Protein AF-A0A2N2VKS6-F1 (afdb_monomer)

Nearest PDB structures (foldseek):
  4r4e-assembly1_A  TM=5.803E-01  e=3.412E-01  Bacillus subtilis subsp. subtilis str. 168
  4lhf-assembly1_A  TM=5.247E-01  e=8.163E-01  Peduovirus P2
  4i98-assembly1_C  TM=2.764E-01  e=5.978E-01  Streptococcus pneumoniae P1031
  3w6j-assembly2_E  TM=2.699E-01  e=8.163E-01  Geobacillus stearothermophilus
  8h94-assembly1_C  TM=3.682E-01  e=3.021E+00  Mus musculus

pLDDT: mean 74.79, std 15.02, range [28.12, 87.06]

Structure (mmCIF, N/CA/C/O backbone):
data_AF-A0A2N2VKS6-F1
#
_entry.id   AF-A0A2N2VKS6-F1
#
loop_
_atom_site.group_PDB
_atom_site.id
_atom_site.type_symbol
_atom_site.label_atom_id
_atom_site.label_alt_id
_atom_site.label_comp_id
_atom_site.label_asym_id
_atom_site.label_entity_id
_atom_site.label_seq_id
_atom_site.pdbx_PDB_ins_code
_atom_site.Cartn_x
_atom_site.Cartn_y
_atom_site.Cartn_z
_atom_site.occupancy
_atom_site.B_iso_or_equiv
_atom_site.auth_seq_id
_atom_site.auth_comp_id
_atom_site.auth_asym_id
_atom_site.auth_atom_id
_atom_site.pdbx_PDB_model_num
ATOM 1 N N . MET A 1 1 ? -1.783 3.164 -26.248 1.00 47.81 1 MET A N 1
ATOM 2 C CA . MET A 1 1 ? -1.098 2.865 -24.971 1.00 47.81 1 MET A CA 1
ATOM 3 C C . MET A 1 1 ? 0.172 2.086 -25.273 1.00 47.81 1 MET A C 1
ATOM 5 O O . MET A 1 1 ? 0.071 0.942 -25.696 1.00 47.81 1 MET A O 1
ATOM 9 N N . GLN A 1 2 ? 1.354 2.688 -25.128 1.00 40.09 2 GLN A N 1
ATOM 10 C CA . GLN A 1 2 ? 2.613 1.948 -25.258 1.00 40.09 2 GLN A CA 1
ATOM 11 C C . GLN A 1 2 ? 2.921 1.262 -23.920 1.00 40.09 2 GLN A C 1
ATOM 13 O O . GLN A 1 2 ? 3.436 1.879 -22.988 1.00 40.09 2 GLN A O 1
ATOM 18 N N . LYS A 1 3 ? 2.564 -0.024 -23.817 1.00 43.72 3 LYS A N 1
ATOM 19 C CA . LYS A 1 3 ? 3.211 -0.934 -22.868 1.00 43.72 3 LYS A CA 1
ATOM 20 C C . LYS A 1 3 ? 4.653 -1.097 -23.337 1.00 43.72 3 LYS A C 1
ATOM 22 O O . LYS A 1 3 ? 4.905 -1.767 -24.333 1.00 43.72 3 LYS A O 1
ATOM 27 N N . VAL A 1 4 ? 5.585 -0.458 -22.643 1.00 53.28 4 VAL A N 1
ATOM 28 C CA . VAL A 1 4 ? 6.985 -0.882 -22.686 1.00 53.28 4 VAL A CA 1
ATOM 29 C C . VAL A 1 4 ? 7.022 -2.170 -21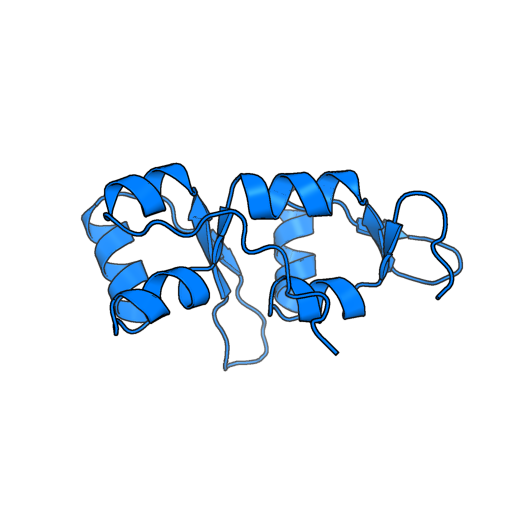.877 1.00 53.28 4 VAL A C 1
ATOM 31 O O . VAL A 1 4 ? 6.490 -2.187 -20.766 1.00 53.28 4 VAL A O 1
ATOM 34 N N . ALA A 1 5 ? 7.519 -3.255 -22.471 1.00 62.72 5 ALA A N 1
ATOM 35 C CA . ALA A 1 5 ? 7.405 -4.606 -21.927 1.00 62.72 5 ALA A CA 1
ATOM 36 C C . ALA A 1 5 ? 7.637 -4.636 -20.401 1.00 62.72 5 ALA A C 1
ATOM 38 O O . ALA A 1 5 ? 8.675 -4.191 -19.916 1.00 62.72 5 ALA A O 1
ATOM 39 N N . ASN A 1 6 ? 6.645 -5.148 -19.665 1.00 74.50 6 ASN A N 1
ATOM 40 C CA . ASN A 1 6 ? 6.671 -5.419 -18.222 1.00 74.50 6 ASN A CA 1
ATOM 41 C C . ASN A 1 6 ? 6.681 -4.204 -17.272 1.00 74.50 6 ASN A C 1
ATOM 43 O O . ASN A 1 6 ? 7.062 -4.357 -16.108 1.00 74.50 6 ASN A O 1
ATOM 47 N N . SER A 1 7 ? 6.285 -3.007 -17.725 1.00 81.38 7 SER A N 1
ATOM 48 C CA . SER A 1 7 ? 6.169 -1.845 -16.833 1.00 81.38 7 SER A CA 1
ATOM 49 C C . SER A 1 7 ? 5.049 -0.861 -17.189 1.00 81.38 7 SER A C 1
ATOM 51 O O . SER A 1 7 ? 4.732 -0.614 -18.360 1.00 81.38 7 SER A O 1
ATOM 53 N N . VAL A 1 8 ? 4.517 -0.194 -16.168 1.00 83.56 8 VAL A N 1
ATOM 54 C CA . VAL A 1 8 ? 3.442 0.809 -16.246 1.00 83.56 8 VAL A CA 1
ATOM 55 C C . VAL A 1 8 ? 3.913 2.179 -15.760 1.00 83.56 8 VAL A C 1
ATOM 57 O O . VAL A 1 8 ? 4.840 2.283 -14.961 1.00 83.56 8 VAL A O 1
ATOM 60 N N . SER A 1 9 ? 3.311 3.257 -16.266 1.00 85.19 9 SER A N 1
ATOM 61 C CA . SER A 1 9 ? 3.660 4.620 -15.843 1.00 85.19 9 SER A CA 1
ATOM 62 C C . SER A 1 9 ? 3.177 4.912 -14.420 1.00 85.19 9 SER A C 1
ATOM 64 O O . SER A 1 9 ? 2.184 4.346 -13.964 1.00 85.19 9 SER A O 1
ATOM 66 N N . ILE A 1 10 ? 3.841 5.853 -13.741 1.00 84.31 10 ILE A N 1
ATOM 67 C CA . ILE A 1 10 ? 3.423 6.348 -12.418 1.00 84.31 10 ILE A CA 1
ATOM 68 C C . ILE A 1 10 ? 1.960 6.811 -12.431 1.00 84.31 10 ILE A C 1
ATOM 70 O O . ILE A 1 10 ? 1.208 6.447 -11.535 1.00 84.31 10 ILE A O 1
ATOM 74 N N . GLU A 1 11 ? 1.534 7.543 -13.463 1.00 83.69 11 GLU A N 1
ATOM 75 C CA . GLU A 1 11 ? 0.156 8.042 -13.592 1.00 83.69 11 GLU A CA 1
ATOM 76 C C . GLU A 1 11 ? -0.887 6.920 -13.525 1.00 83.69 11 GLU A C 1
ATOM 78 O O . GLU A 1 11 ? -1.919 7.063 -12.870 1.00 83.69 11 GLU A O 1
ATOM 83 N N . HIS A 1 12 ? -0.604 5.781 -14.164 1.00 81.75 12 HIS A N 1
ATOM 84 C CA . HIS A 1 12 ? -1.494 4.626 -14.129 1.00 81.75 12 HIS A CA 1
ATOM 85 C C . HIS A 1 12 ? -1.617 4.065 -12.710 1.00 81.75 12 HIS A C 1
ATOM 87 O O . HIS A 1 12 ? -2.717 3.778 -12.248 1.00 81.75 12 HIS A O 1
ATOM 93 N N . ILE A 1 13 ? -0.502 3.998 -11.983 1.00 80.00 13 ILE A N 1
ATOM 94 C CA . ILE A 1 13 ? -0.475 3.515 -10.600 1.00 80.00 13 ILE A CA 1
ATOM 95 C C . ILE A 1 13 ? -1.197 4.456 -9.649 1.00 80.00 13 ILE A C 1
ATOM 97 O O . ILE A 1 13 ? -1.914 4.000 -8.760 1.00 80.00 13 ILE A O 1
ATOM 101 N N . GLN A 1 14 ? -1.054 5.765 -9.848 1.00 82.44 14 GLN A N 1
ATOM 102 C CA . GLN A 1 14 ? -1.797 6.747 -9.065 1.00 82.44 14 GLN A CA 1
ATOM 103 C C . GLN A 1 14 ? -3.308 6.547 -9.219 1.00 82.44 14 GLN A C 1
ATOM 105 O O . GLN A 1 14 ? -4.041 6.658 -8.239 1.00 82.44 14 GLN A O 1
ATOM 110 N N . GLN A 1 15 ? -3.774 6.206 -10.425 1.00 80.31 15 GLN A N 1
ATOM 111 C CA . GLN A 1 15 ? -5.183 5.901 -10.679 1.00 80.31 15 GLN A CA 1
ATOM 112 C C . GLN A 1 15 ? -5.609 4.551 -10.090 1.00 80.31 15 GLN A C 1
ATOM 114 O O . GLN A 1 15 ? -6.660 4.472 -9.459 1.00 80.31 15 GLN A O 1
ATOM 119 N N . GLU A 1 16 ? -4.804 3.504 -10.273 1.00 77.00 16 GLU A N 1
ATOM 120 C CA . GLU A 1 16 ? -5.140 2.140 -9.851 1.00 77.00 16 GLU A CA 1
ATOM 121 C C . GLU A 1 16 ? -5.139 1.984 -8.326 1.00 77.00 16 GLU A C 1
ATOM 123 O O . GLU A 1 16 ? -6.082 1.445 -7.744 1.00 77.00 16 GLU A O 1
ATOM 128 N N . LEU A 1 17 ? -4.105 2.501 -7.661 1.00 74.56 17 LEU A N 1
ATOM 129 C CA . LEU A 1 17 ? -3.971 2.424 -6.207 1.00 74.56 17 LEU A CA 1
ATOM 130 C C . LEU A 1 17 ? -4.642 3.608 -5.495 1.00 74.56 17 LEU A C 1
ATOM 132 O O . LEU A 1 17 ? -4.894 3.533 -4.292 1.00 74.56 17 LEU A O 1
ATOM 136 N N . GLY A 1 18 ? -4.971 4.682 -6.220 1.00 75.38 18 GLY A N 1
ATOM 137 C CA . GLY A 1 18 ? -5.580 5.888 -5.656 1.00 75.38 18 GLY A CA 1
ATOM 138 C C . GLY A 1 18 ? -4.631 6.689 -4.761 1.00 75.38 18 GLY A C 1
ATOM 139 O O . GLY A 1 18 ? -5.103 7.329 -3.821 1.00 75.38 18 GLY A O 1
ATOM 140 N N . ILE A 1 19 ? -3.324 6.619 -5.032 1.00 78.81 19 ILE A N 1
ATOM 141 C CA . ILE A 1 19 ? -2.240 7.195 -4.219 1.00 78.81 19 ILE A CA 1
ATOM 142 C C . ILE A 1 19 ? -1.504 8.297 -4.974 1.00 78.81 19 ILE A C 1
ATOM 144 O O . ILE A 1 19 ? -1.525 8.351 -6.205 1.00 78.81 19 ILE A O 1
ATOM 148 N N . ASN A 1 20 ? -0.813 9.176 -4.252 1.00 82.62 20 ASN A N 1
ATOM 149 C CA . ASN A 1 20 ? -0.002 10.218 -4.881 1.00 82.62 20 ASN A CA 1
ATOM 150 C C . ASN A 1 20 ? 1.430 9.744 -5.221 1.00 82.62 20 ASN A C 1
ATOM 152 O O . ASN A 1 20 ? 1.898 8.702 -4.763 1.00 82.62 20 ASN A O 1
ATOM 156 N N . GLN A 1 21 ? 2.147 10.523 -6.038 1.00 81.69 21 GLN A N 1
ATOM 157 C CA . GLN A 1 21 ? 3.522 10.205 -6.439 1.00 81.69 21 GLN A CA 1
ATOM 158 C C . GLN A 1 21 ? 4.488 10.132 -5.244 1.00 81.69 21 GLN A C 1
ATOM 160 O O . GLN A 1 21 ? 5.405 9.315 -5.249 1.00 81.69 21 GLN A O 1
ATOM 165 N N . GLY A 1 22 ? 4.274 10.943 -4.204 1.00 81.19 22 GLY A N 1
ATOM 166 C CA . GLY A 1 22 ? 5.069 10.886 -2.976 1.00 81.19 22 GLY A CA 1
ATOM 167 C C . GLY A 1 22 ? 4.935 9.538 -2.267 1.00 81.19 22 GLY A C 1
ATOM 168 O O . GLY A 1 22 ? 5.940 8.948 -1.876 1.00 81.19 22 GLY A O 1
ATOM 169 N N . ALA A 1 23 ? 3.714 9.005 -2.182 1.00 80.44 23 ALA A N 1
ATOM 170 C CA . ALA A 1 23 ? 3.453 7.680 -1.635 1.00 80.44 23 ALA A CA 1
ATOM 171 C C . ALA A 1 23 ? 4.106 6.575 -2.476 1.00 80.44 23 ALA A C 1
ATOM 173 O O . ALA A 1 23 ? 4.719 5.672 -1.917 1.00 80.44 23 ALA A O 1
ATOM 174 N N . ILE A 1 24 ? 4.072 6.686 -3.807 1.00 83.38 24 ILE A N 1
ATOM 175 C CA . ILE A 1 24 ? 4.769 5.748 -4.704 1.00 83.38 24 ILE A CA 1
ATOM 176 C C . ILE A 1 24 ? 6.274 5.710 -4.410 1.00 83.38 24 ILE A C 1
ATOM 178 O O . ILE A 1 24 ? 6.846 4.633 -4.263 1.00 83.38 24 ILE A O 1
ATOM 182 N N . VAL A 1 25 ? 6.912 6.876 -4.274 1.00 83.31 25 VAL A N 1
ATOM 183 C CA . VAL A 1 25 ? 8.345 6.966 -3.951 1.00 83.31 25 VAL A CA 1
ATOM 184 C C . VAL A 1 25 ? 8.640 6.422 -2.550 1.00 83.31 25 VAL A C 1
ATOM 186 O O . VAL A 1 25 ? 9.665 5.777 -2.344 1.00 83.31 25 VAL A O 1
ATOM 189 N N . ALA A 1 26 ? 7.757 6.652 -1.576 1.00 81.19 26 ALA A N 1
ATOM 190 C CA . ALA A 1 26 ? 7.905 6.090 -0.235 1.00 81.19 26 ALA A CA 1
ATOM 191 C C . ALA A 1 26 ? 7.825 4.553 -0.242 1.00 81.19 26 ALA A C 1
ATOM 193 O O . ALA A 1 26 ? 8.620 3.897 0.428 1.00 81.19 26 ALA A O 1
ATOM 194 N N . LEU A 1 27 ? 6.908 3.980 -1.027 1.00 84.19 27 LEU A N 1
ATOM 195 C CA . LEU A 1 27 ? 6.759 2.531 -1.187 1.00 84.19 27 LEU A CA 1
ATOM 196 C C . LEU A 1 27 ? 7.960 1.891 -1.896 1.00 84.19 27 LEU A C 1
ATOM 198 O O . LEU A 1 27 ? 8.364 0.794 -1.519 1.00 84.19 27 LEU A O 1
ATOM 202 N N . ASP A 1 28 ? 8.553 2.572 -2.876 1.00 86.38 28 ASP A N 1
ATOM 203 C CA . ASP A 1 28 ? 9.798 2.136 -3.522 1.00 86.38 28 ASP A CA 1
ATOM 204 C C . ASP A 1 28 ? 10.981 2.140 -2.545 1.00 86.38 28 ASP A C 1
ATOM 206 O O . ASP A 1 28 ? 11.661 1.129 -2.383 1.00 86.38 28 ASP A O 1
ATOM 210 N N . LYS A 1 29 ? 11.158 3.224 -1.776 1.00 81.94 29 LYS A N 1
ATOM 211 C CA . LYS A 1 29 ? 12.185 3.297 -0.720 1.00 81.94 29 LYS A CA 1
ATOM 212 C C . LYS A 1 29 ? 12.022 2.219 0.354 1.00 81.94 29 LYS A C 1
ATOM 214 O O . LYS A 1 29 ? 13.012 1.794 0.942 1.00 81.94 29 LYS A O 1
ATOM 219 N N . ALA A 1 30 ? 10.788 1.794 0.617 1.00 78.94 30 ALA A N 1
ATOM 220 C CA . ALA A 1 30 ? 10.477 0.708 1.540 1.00 78.94 30 ALA A CA 1
ATOM 221 C C . ALA A 1 30 ? 10.644 -0.697 0.920 1.00 78.94 30 ALA A C 1
ATOM 223 O O . ALA A 1 30 ? 10.460 -1.689 1.621 1.00 78.94 30 ALA A O 1
ATOM 224 N N . GLY A 1 31 ? 10.964 -0.806 -0.376 1.00 82.44 31 GLY A N 1
ATOM 225 C CA . GLY A 1 31 ? 11.091 -2.081 -1.093 1.00 82.44 31 GLY A CA 1
ATOM 226 C C . GLY A 1 31 ? 9.758 -2.792 -1.358 1.00 82.44 31 GLY A C 1
ATOM 227 O O . GLY A 1 31 ? 9.735 -3.998 -1.601 1.00 82.44 31 GLY A O 1
ATOM 228 N N . LEU A 1 32 ? 8.640 -2.066 -1.275 1.00 84.25 32 LEU A N 1
ATOM 229 C CA . LEU A 1 32 ? 7.284 -2.592 -1.469 1.00 84.25 32 LEU A CA 1
ATOM 230 C C . LEU A 1 32 ? 6.790 -2.433 -2.910 1.00 84.25 32 LEU A C 1
ATOM 232 O O . LEU A 1 32 ? 5.948 -3.207 -3.367 1.00 84.25 32 LEU A O 1
ATOM 236 N N . LEU A 1 33 ? 7.322 -1.437 -3.616 1.00 86.31 33 LEU A N 1
ATOM 237 C CA . LEU A 1 33 ? 7.216 -1.276 -5.060 1.00 86.31 33 LEU A CA 1
ATOM 238 C C . LEU A 1 33 ? 8.621 -1.275 -5.664 1.00 86.31 33 LEU A C 1
ATOM 240 O O . LEU A 1 33 ? 9.607 -1.101 -4.958 1.00 86.31 33 LEU A O 1
ATOM 244 N N . GLU A 1 34 ? 8.692 -1.487 -6.972 1.00 87.06 34 GLU A N 1
ATOM 245 C CA . GLU A 1 34 ? 9.945 -1.455 -7.721 1.00 87.06 34 GLU A CA 1
ATOM 246 C C . GLU A 1 34 ? 9.792 -0.456 -8.863 1.00 87.06 34 GLU A C 1
ATOM 248 O O . GLU A 1 34 ? 9.047 -0.705 -9.823 1.00 87.06 34 GLU A O 1
ATOM 253 N N . LEU A 1 35 ? 10.463 0.688 -8.725 1.00 85.75 35 LEU A N 1
ATOM 254 C CA . LEU A 1 35 ? 10.559 1.693 -9.771 1.00 85.75 35 LEU A CA 1
ATOM 255 C C . LEU A 1 35 ? 11.715 1.360 -10.722 1.00 85.75 35 LEU A C 1
ATOM 257 O O . LEU A 1 35 ? 12.844 1.108 -10.313 1.00 85.75 35 LEU A O 1
ATOM 261 N N . VAL A 1 36 ? 11.441 1.422 -12.021 1.00 87.00 36 VAL A N 1
ATOM 262 C CA . VAL A 1 36 ? 12.428 1.293 -13.094 1.00 87.00 36 VAL A CA 1
ATOM 263 C C . VAL A 1 36 ? 12.467 2.582 -13.908 1.00 87.00 36 VAL A C 1
ATOM 265 O O . VAL A 1 36 ? 11.436 3.102 -14.341 1.00 87.00 36 VAL A O 1
ATOM 268 N N . CYS A 1 37 ? 13.665 3.121 -14.120 1.00 82.94 37 CYS A N 1
ATOM 269 C CA . CYS A 1 37 ? 13.871 4.238 -15.036 1.00 82.94 37 CYS A CA 1
ATOM 270 C C . CYS A 1 37 ? 13.982 3.703 -16.464 1.00 82.94 37 CYS A C 1
ATOM 272 O O . CYS A 1 37 ? 14.777 2.809 -16.740 1.00 82.94 37 CYS A O 1
ATOM 274 N N . SER A 1 38 ? 13.183 4.258 -17.366 1.00 78.12 38 SER A N 1
ATOM 275 C CA . SER A 1 38 ? 13.197 3.938 -18.793 1.00 78.12 38 SER A CA 1
ATOM 276 C C . SER A 1 38 ? 13.364 5.210 -19.618 1.00 78.12 38 SER A C 1
ATOM 278 O O . SER A 1 38 ? 13.192 6.313 -19.094 1.00 78.12 38 SER A O 1
ATOM 280 N N . ASP A 1 39 ? 13.575 5.061 -20.925 1.00 79.62 39 ASP A N 1
ATOM 281 C CA . ASP A 1 39 ? 13.580 6.182 -21.879 1.00 79.62 39 ASP A CA 1
ATOM 282 C C . ASP A 1 39 ? 12.264 6.986 -21.867 1.00 79.62 39 ASP A C 1
ATOM 284 O O . ASP A 1 39 ? 12.211 8.126 -22.320 1.00 79.62 39 ASP A O 1
ATOM 288 N N . PHE A 1 40 ? 11.198 6.412 -21.299 1.00 74.88 40 PHE A N 1
ATOM 289 C CA . PHE A 1 40 ? 9.872 7.012 -21.156 1.00 74.88 40 PHE A CA 1
ATOM 290 C C . PHE A 1 40 ? 9.586 7.503 -19.726 1.00 74.88 40 PHE A C 1
ATOM 292 O O . PHE A 1 40 ? 8.425 7.654 -19.342 1.00 74.88 40 PHE A O 1
ATOM 299 N N . GLY A 1 41 ? 10.632 7.713 -18.922 1.00 80.38 41 GLY A N 1
ATOM 300 C CA . GLY A 1 41 ? 10.543 8.166 -17.534 1.00 80.38 41 GLY A CA 1
ATOM 301 C C . GLY A 1 41 ? 10.498 7.028 -16.513 1.00 80.38 41 GLY A C 1
ATOM 302 O O . GLY A 1 41 ? 10.791 5.868 -16.823 1.00 80.38 41 GLY A O 1
ATOM 303 N N . THR A 1 42 ? 10.156 7.376 -15.271 1.00 83.75 42 THR A N 1
ATOM 304 C CA . THR A 1 42 ? 10.032 6.434 -14.151 1.00 83.75 42 THR A CA 1
ATOM 305 C C . THR A 1 42 ? 8.749 5.612 -14.276 1.00 83.75 42 THR A C 1
ATOM 307 O O . THR A 1 42 ? 7.658 6.149 -14.482 1.00 83.75 42 THR A O 1
AT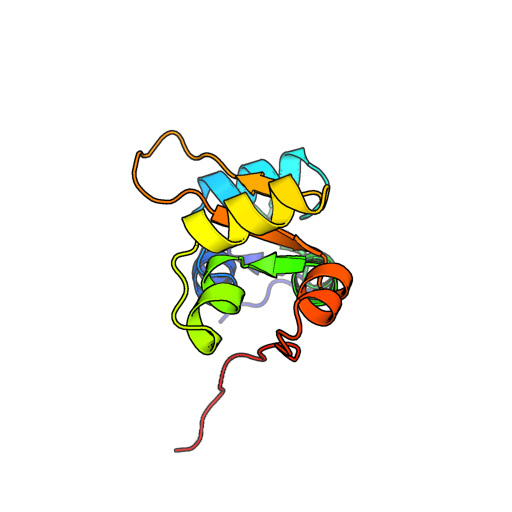OM 310 N N . ARG A 1 43 ? 8.882 4.293 -14.156 1.00 86.75 43 ARG A N 1
ATOM 311 C CA . ARG A 1 43 ? 7.815 3.304 -14.346 1.00 86.75 43 ARG A CA 1
ATOM 312 C C . ARG A 1 43 ? 7.841 2.278 -13.218 1.00 86.75 43 ARG A C 1
ATOM 314 O O . ARG A 1 43 ? 8.832 2.185 -12.512 1.00 86.75 43 ARG A O 1
ATOM 321 N N . ILE A 1 44 ? 6.773 1.508 -13.054 1.00 85.31 44 ILE A N 1
ATOM 322 C CA . ILE A 1 44 ? 6.665 0.434 -12.056 1.00 85.31 44 ILE A CA 1
ATOM 323 C C . ILE A 1 44 ? 6.593 -0.906 -12.774 1.00 85.31 44 ILE A C 1
ATOM 325 O O . ILE A 1 44 ? 5.911 -1.012 -13.794 1.00 85.31 44 ILE A O 1
ATOM 329 N N . THR A 1 45 ? 7.294 -1.921 -12.266 1.00 85.81 45 THR A N 1
ATOM 330 C CA . THR A 1 45 ? 7.243 -3.269 -12.850 1.00 85.81 45 THR A CA 1
ATOM 331 C C . THR A 1 45 ? 5.862 -3.900 -12.662 1.00 85.81 45 THR A C 1
ATOM 333 O O . THR A 1 45 ? 5.261 -3.804 -11.589 1.00 85.81 45 THR A O 1
ATOM 336 N N . ASP A 1 46 ? 5.365 -4.601 -13.685 1.00 82.12 46 ASP A N 1
ATOM 337 C CA . ASP A 1 46 ? 4.062 -5.285 -13.621 1.00 82.12 46 ASP A CA 1
ATOM 338 C C . ASP A 1 46 ? 4.016 -6.293 -12.455 1.00 82.12 46 ASP A C 1
ATOM 340 O O . ASP A 1 46 ? 2.999 -6.442 -11.780 1.00 82.12 46 ASP A O 1
ATOM 344 N N . ALA A 1 47 ? 5.144 -6.948 -12.160 1.00 83.69 47 ALA A N 1
ATOM 345 C CA . ALA A 1 47 ? 5.269 -7.877 -11.040 1.00 83.69 47 ALA A CA 1
ATOM 346 C C . ALA A 1 47 ? 5.077 -7.188 -9.680 1.00 83.69 47 ALA A C 1
ATOM 348 O O . ALA A 1 47 ? 4.433 -7.739 -8.787 1.00 83.69 47 ALA A O 1
ATOM 349 N N . SER A 1 48 ? 5.627 -5.990 -9.490 1.00 84.19 48 SER A N 1
ATOM 350 C CA . SER A 1 48 ? 5.423 -5.221 -8.258 1.00 84.19 48 SER A CA 1
ATOM 351 C C . SER A 1 48 ? 3.999 -4.687 -8.160 1.00 84.19 48 SER A C 1
ATOM 353 O O . SER A 1 48 ? 3.395 -4.777 -7.090 1.00 84.19 48 SER A O 1
ATOM 355 N N . LEU A 1 49 ? 3.422 -4.261 -9.286 1.00 81.50 49 LEU A N 1
ATOM 356 C CA . LEU A 1 49 ? 2.019 -3.865 -9.355 1.00 81.50 49 LEU A CA 1
ATOM 357 C C . LEU A 1 49 ? 1.059 -5.018 -9.038 1.00 81.50 49 LEU A C 1
ATOM 359 O O . LEU A 1 49 ? 0.010 -4.779 -8.466 1.00 81.50 49 LEU A O 1
ATOM 363 N N . GLN A 1 50 ? 1.391 -6.268 -9.353 1.00 82.56 50 GLN A N 1
ATOM 364 C CA . GLN A 1 50 ? 0.551 -7.409 -8.972 1.00 82.56 50 GLN A CA 1
ATOM 365 C C . GLN A 1 50 ? 0.753 -7.820 -7.509 1.00 82.56 50 GLN A C 1
ATOM 367 O O . GLN A 1 50 ? -0.212 -8.111 -6.799 1.00 82.56 50 GLN A O 1
ATOM 372 N N . ARG A 1 51 ? 2.004 -7.836 -7.032 1.00 84.81 51 ARG A N 1
ATOM 373 C CA . ARG A 1 51 ? 2.346 -8.277 -5.668 1.00 84.81 51 ARG A CA 1
ATOM 374 C C . ARG A 1 51 ? 1.811 -7.335 -4.596 1.00 84.81 51 ARG A C 1
ATOM 376 O O . ARG A 1 51 ? 1.283 -7.804 -3.588 1.00 84.81 51 ARG A O 1
ATOM 383 N N . PHE A 1 52 ? 1.935 -6.026 -4.803 1.00 86.00 52 PHE A N 1
ATOM 384 C CA . PHE A 1 52 ? 1.559 -5.035 -3.801 1.00 86.00 52 PHE A CA 1
ATOM 385 C C . PHE A 1 52 ? 0.066 -5.083 -3.422 1.00 86.00 52 PHE A C 1
ATOM 387 O O . PHE A 1 52 ? -0.222 -5.355 -2.257 1.00 86.00 52 PHE A O 1
ATOM 394 N N . PRO A 1 53 ? -0.902 -4.923 -4.345 1.00 80.44 53 PRO A N 1
ATOM 395 C CA . PRO A 1 53 ? -2.323 -4.990 -4.024 1.00 80.44 53 PRO A CA 1
ATOM 396 C C . PRO A 1 53 ? -2.781 -6.402 -3.658 1.00 80.44 53 PRO A C 1
ATOM 398 O O . PRO A 1 53 ? -3.846 -6.532 -3.063 1.00 80.44 53 PRO A O 1
ATOM 401 N N . ALA A 1 54 ? -2.028 -7.460 -3.982 1.00 82.12 54 ALA A N 1
ATOM 402 C CA . ALA A 1 54 ? -2.311 -8.811 -3.497 1.00 82.12 54 ALA A CA 1
ATOM 403 C C . ALA A 1 54 ? -1.944 -8.992 -2.015 1.00 82.12 54 ALA A C 1
ATOM 405 O O . ALA A 1 54 ? -2.608 -9.752 -1.314 1.00 82.12 54 ALA A O 1
ATOM 406 N N . ARG A 1 55 ? -0.920 -8.288 -1.519 1.00 85.06 55 ARG A N 1
ATOM 407 C CA . ARG A 1 55 ? -0.472 -8.377 -0.121 1.00 85.06 55 ARG A CA 1
ATOM 408 C C . ARG A 1 55 ? -1.080 -7.300 0.772 1.00 85.06 55 ARG A C 1
ATOM 410 O O . ARG A 1 55 ? -1.453 -7.590 1.908 1.00 85.06 55 ARG A O 1
ATOM 417 N N . TYR A 1 56 ? -1.214 -6.085 0.261 1.00 86.81 56 TYR A N 1
ATOM 418 C CA . TYR A 1 56 ? -1.653 -4.915 1.008 1.00 86.81 56 TYR A CA 1
ATOM 419 C C . TYR A 1 56 ? -3.014 -4.423 0.526 1.00 86.81 56 TYR A C 1
ATOM 421 O O . TYR A 1 56 ? -3.379 -4.546 -0.643 1.00 86.81 56 TYR A O 1
ATOM 429 N N . ALA A 1 57 ? -3.772 -3.850 1.451 1.00 84.38 57 ALA A N 1
ATOM 430 C CA . ALA A 1 57 ? -5.013 -3.153 1.176 1.00 84.38 57 ALA A CA 1
ATOM 431 C C . ALA A 1 57 ? -4.927 -1.726 1.715 1.00 84.38 57 ALA A C 1
ATOM 433 O O . ALA A 1 57 ? -4.442 -1.492 2.822 1.00 84.38 57 ALA A O 1
ATOM 434 N N . SER A 1 58 ? -5.428 -0.770 0.934 1.00 83.44 58 SER A N 1
ATOM 435 C CA . SER A 1 58 ? -5.549 0.618 1.376 1.00 83.44 58 SER A CA 1
ATOM 436 C C . SER A 1 58 ? -6.579 0.720 2.501 1.00 83.44 58 SER A C 1
ATOM 438 O O . SER A 1 58 ? -7.739 0.341 2.318 1.00 83.44 58 SER A O 1
ATOM 440 N N . CYS A 1 59 ? -6.198 1.307 3.636 1.00 82.81 59 CYS A N 1
ATOM 441 C CA . CYS A 1 59 ? -7.103 1.589 4.749 1.00 82.81 59 CYS A CA 1
ATOM 442 C C . CYS A 1 59 ? -8.304 2.425 4.294 1.00 82.81 59 CYS A C 1
ATOM 444 O O . CYS A 1 59 ? -9.417 2.199 4.752 1.00 82.81 59 CYS A O 1
ATOM 446 N N . ARG A 1 60 ? -8.117 3.339 3.335 1.00 80.94 60 ARG A N 1
ATOM 447 C CA . ARG A 1 60 ? -9.205 4.140 2.757 1.00 80.94 60 ARG A CA 1
ATOM 448 C C . ARG A 1 60 ? -10.221 3.292 1.988 1.00 80.94 60 ARG A C 1
ATOM 450 O O . ARG A 1 60 ? -11.411 3.592 2.000 1.00 80.94 60 ARG A O 1
ATOM 457 N N . GLN A 1 61 ? -9.771 2.250 1.289 1.00 78.12 61 GLN A N 1
ATOM 458 C CA . GLN A 1 61 ? -10.665 1.319 0.589 1.00 78.12 61 GLN A CA 1
ATOM 459 C C . GLN A 1 61 ? -11.336 0.340 1.558 1.00 78.12 61 GLN A C 1
ATOM 461 O O . GLN A 1 61 ? -12.487 -0.031 1.356 1.00 78.12 61 GLN A O 1
ATOM 466 N N . VAL A 1 62 ? -10.622 -0.063 2.607 1.00 78.44 62 VAL A N 1
ATOM 467 C CA . VAL A 1 62 ? -11.082 -0.993 3.647 1.00 78.44 62 VAL A CA 1
ATOM 468 C C . VAL A 1 62 ? -12.081 -0.325 4.602 1.00 78.44 62 VAL A C 1
ATOM 470 O O . VAL A 1 62 ? -13.027 -0.966 5.048 1.00 78.44 62 VAL A O 1
ATOM 473 N N . SER A 1 63 ? -11.945 0.972 4.880 1.00 78.19 63 SER A N 1
ATOM 474 C CA . SER A 1 63 ? -12.834 1.680 5.809 1.00 78.19 63 SER A CA 1
ATOM 475 C C . SER A 1 63 ? -14.209 2.005 5.201 1.00 78.19 63 SER A C 1
ATOM 477 O O . SER A 1 63 ? -15.206 2.061 5.922 1.00 78.19 63 SER A O 1
ATOM 479 N N . LYS A 1 64 ? -14.293 2.147 3.866 1.00 77.50 64 LYS A N 1
ATOM 480 C CA . LYS A 1 64 ? -15.531 2.467 3.127 1.00 77.50 64 LYS A CA 1
ATOM 481 C C . LYS A 1 64 ? -16.682 1.476 3.390 1.00 77.50 64 LYS A C 1
ATOM 483 O O . LYS A 1 64 ? -17.746 1.944 3.785 1.00 77.50 64 LYS A O 1
ATOM 488 N N . PRO A 1 65 ? -16.519 0.144 3.229 1.00 73.56 65 PRO A N 1
ATOM 489 C CA . PRO A 1 65 ? -17.591 -0.823 3.497 1.00 73.56 65 PRO A CA 1
ATOM 490 C C . PRO A 1 65 ? -18.120 -0.825 4.935 1.00 73.56 65 PRO A C 1
ATOM 492 O O . PRO A 1 65 ? -19.227 -1.294 5.177 1.00 73.56 65 PRO A O 1
ATOM 495 N N . LYS A 1 66 ? -17.331 -0.338 5.899 1.00 71.06 66 LYS A N 1
ATOM 496 C CA . LYS A 1 66 ? -17.705 -0.283 7.319 1.00 71.06 66 LYS A CA 1
ATOM 497 C C . LYS A 1 66 ? -18.249 1.085 7.737 1.00 71.06 66 LYS A C 1
ATOM 499 O O . LYS A 1 66 ? -18.485 1.283 8.923 1.00 71.06 66 LYS A O 1
ATOM 504 N N . SER A 1 67 ? -18.424 2.018 6.794 1.00 76.88 67 SER A N 1
ATOM 505 C CA . SER A 1 67 ? -18.791 3.415 7.076 1.00 76.88 67 SER A CA 1
ATOM 506 C C . SER A 1 67 ? -17.886 4.066 8.129 1.00 76.88 67 SER A C 1
ATOM 508 O O . SER A 1 67 ? -18.326 4.914 8.898 1.00 76.88 67 SER A O 1
ATOM 510 N N . MET A 1 68 ? -16.620 3.647 8.164 1.00 79.81 68 MET A N 1
ATOM 511 C CA . MET A 1 68 ? -15.624 4.081 9.134 1.00 79.81 68 MET A CA 1
ATOM 512 C C . MET A 1 68 ? -14.665 5.064 8.460 1.00 79.81 68 MET A C 1
ATOM 514 O O . MET A 1 68 ? -14.291 4.902 7.289 1.00 79.81 68 MET A O 1
ATOM 518 N N . ALA A 1 69 ? -14.232 6.089 9.188 1.00 83.06 69 ALA A N 1
ATOM 519 C CA . ALA A 1 69 ? -13.174 6.964 8.713 1.00 83.06 69 ALA A CA 1
ATOM 520 C C . ALA A 1 69 ? -11.840 6.203 8.681 1.00 83.06 69 ALA A C 1
ATOM 522 O O . ALA A 1 69 ? -11.539 5.393 9.554 1.00 83.06 69 ALA A O 1
ATOM 523 N N . GLN A 1 70 ? -10.975 6.503 7.709 1.00 82.56 70 GLN A N 1
ATOM 524 C CA . GLN A 1 70 ? -9.644 5.885 7.633 1.00 82.56 70 GLN A CA 1
ATOM 525 C C . GLN A 1 70 ? -8.861 6.034 8.949 1.00 82.56 70 GLN A C 1
ATOM 527 O O . GLN A 1 70 ? -8.188 5.098 9.369 1.00 82.56 70 GLN A O 1
ATOM 532 N N . LYS A 1 71 ? -8.979 7.186 9.622 1.00 83.88 71 LYS A N 1
ATOM 533 C CA . LYS A 1 71 ? -8.314 7.450 10.907 1.00 83.88 71 LYS A CA 1
ATOM 534 C C . LYS A 1 71 ? -8.771 6.502 12.016 1.00 83.88 71 LYS A C 1
ATOM 536 O O . LYS A 1 71 ? -7.945 6.077 12.813 1.00 83.88 71 LYS A O 1
ATOM 541 N N . GLU A 1 72 ? -10.053 6.154 12.043 1.00 83.38 72 GLU A N 1
ATOM 542 C CA . GLU A 1 72 ? -10.614 5.214 13.020 1.00 83.38 72 GLU A CA 1
ATOM 543 C C . GLU A 1 72 ? -10.115 3.794 12.748 1.00 83.38 72 GLU A C 1
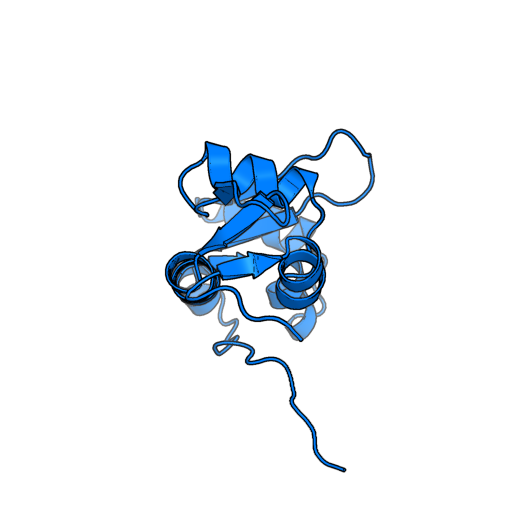ATOM 545 O O . GLU A 1 72 ? -9.714 3.101 13.676 1.00 83.38 72 GLU A O 1
ATOM 550 N N . LEU A 1 73 ? -10.028 3.392 11.475 1.00 83.56 73 LEU A N 1
ATOM 551 C CA . LEU A 1 73 ? -9.445 2.103 11.104 1.00 83.56 73 LEU A CA 1
ATOM 552 C C . LEU A 1 73 ? -7.962 2.027 11.492 1.00 83.56 73 LEU A C 1
ATOM 554 O O . LEU A 1 73 ? -7.511 1.017 12.018 1.00 83.56 73 LEU A O 1
ATOM 558 N N . VAL A 1 74 ? -7.201 3.099 11.265 1.00 86.19 74 VAL A N 1
ATOM 559 C CA . VAL A 1 74 ? -5.789 3.168 11.669 1.00 86.19 74 VAL A CA 1
ATOM 560 C C . VAL A 1 74 ? -5.647 3.116 13.192 1.00 86.19 74 VAL A C 1
ATOM 562 O O . VAL A 1 74 ? -4.748 2.439 13.686 1.00 86.19 74 VAL A O 1
ATOM 565 N N . ALA A 1 75 ? -6.520 3.795 13.942 1.00 85.19 75 ALA A N 1
ATOM 566 C CA . ALA A 1 75 ? -6.542 3.719 15.402 1.00 85.19 75 ALA A CA 1
ATOM 567 C C . ALA A 1 75 ? -6.841 2.291 15.883 1.00 85.19 75 ALA A C 1
ATOM 569 O O . ALA A 1 75 ? -6.091 1.760 16.697 1.00 85.19 75 ALA A O 1
ATOM 570 N N . LEU A 1 76 ? -7.843 1.636 15.293 1.00 84.19 76 LEU A N 1
ATOM 571 C CA . LEU A 1 76 ? -8.189 0.247 15.590 1.00 84.19 76 LEU A CA 1
ATOM 572 C C . LEU A 1 76 ? -7.021 -0.706 15.303 1.00 84.19 76 LEU A C 1
ATOM 574 O O . LEU A 1 76 ? -6.701 -1.562 16.122 1.00 84.19 76 LEU A O 1
ATOM 578 N N . CYS A 1 77 ? -6.333 -0.538 14.171 1.00 85.75 77 CYS A N 1
ATOM 579 C CA . CYS A 1 77 ? -5.137 -1.320 13.866 1.00 85.75 77 CYS A CA 1
ATOM 580 C C . CYS A 1 77 ? -4.041 -1.120 14.922 1.00 85.75 77 CYS A C 1
ATOM 582 O O . CYS A 1 77 ? -3.422 -2.093 15.339 1.00 85.75 77 CYS A O 1
ATOM 584 N N . LYS A 1 78 ? -3.826 0.113 15.401 1.00 85.75 78 LYS A N 1
ATOM 585 C CA . LYS A 1 78 ? -2.855 0.392 16.474 1.00 85.75 78 LYS A CA 1
ATOM 586 C C . LYS A 1 78 ? -3.245 -0.274 17.795 1.00 85.75 78 LYS A C 1
ATOM 588 O O . LYS A 1 78 ? -2.379 -0.845 18.450 1.00 85.75 78 LYS A O 1
ATOM 593 N N . GLU A 1 79 ? -4.523 -0.235 18.169 1.00 86.88 79 GLU A N 1
ATOM 594 C CA . GLU A 1 79 ? -5.040 -0.913 19.369 1.00 86.88 7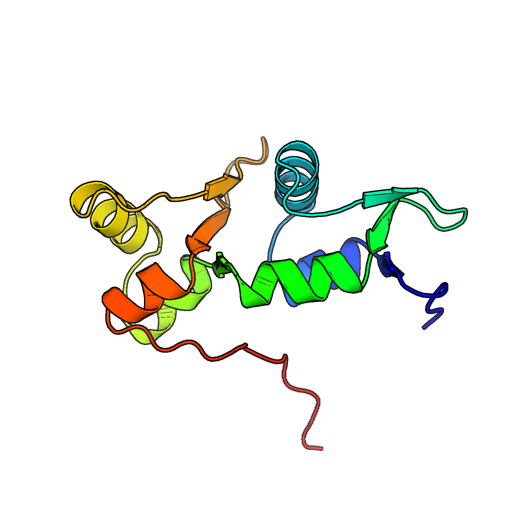9 GLU A CA 1
ATOM 595 C C . GLU A 1 79 ? -4.852 -2.432 19.292 1.00 86.88 79 GLU A C 1
ATOM 597 O O . GLU A 1 79 ? -4.478 -3.068 20.276 1.00 86.88 79 GLU A O 1
ATOM 602 N N . LEU A 1 80 ? -5.035 -3.005 18.102 1.00 85.00 80 LEU A N 1
ATOM 603 C CA . LEU A 1 80 ? -4.853 -4.430 17.825 1.00 85.00 80 LEU A CA 1
ATOM 604 C C . LEU A 1 80 ? -3.399 -4.818 17.520 1.00 85.00 80 LEU A C 1
ATOM 606 O O . LEU A 1 80 ? -3.155 -5.939 17.080 1.00 85.00 80 LEU A O 1
ATOM 610 N N . GLN A 1 81 ? -2.440 -3.905 17.711 1.00 85.31 81 GLN A N 1
ATOM 611 C CA . GLN A 1 81 ? -1.013 -4.118 17.425 1.00 85.31 81 GLN A CA 1
ATOM 612 C C . GLN A 1 81 ? -0.737 -4.599 15.989 1.00 85.31 81 GLN A C 1
ATOM 614 O O . GLN A 1 81 ? 0.228 -5.309 15.716 1.00 85.31 81 GLN A O 1
ATOM 619 N N . THR A 1 82 ? -1.595 -4.194 15.059 1.00 83.94 82 THR A N 1
ATOM 620 C CA . THR A 1 82 ? -1.468 -4.470 13.634 1.00 83.94 82 THR A CA 1
ATOM 621 C C . THR A 1 82 ? -0.555 -3.436 12.992 1.00 83.94 82 THR A C 1
ATOM 623 O O . THR A 1 82 ? -0.742 -2.229 13.160 1.00 83.94 82 THR A O 1
ATOM 626 N N . GLU A 1 83 ? 0.412 -3.905 12.209 1.00 84.44 83 GLU A N 1
ATOM 627 C CA . GLU A 1 83 ? 1.313 -3.022 11.478 1.00 84.44 83 GLU A CA 1
ATOM 628 C C . GLU A 1 83 ? 0.558 -2.242 10.389 1.00 84.44 83 GLU A C 1
ATOM 630 O O . GLU A 1 83 ? -0.142 -2.815 9.548 1.00 84.44 83 GLU A O 1
ATOM 635 N N . VAL A 1 84 ? 0.711 -0.915 10.416 1.00 84.69 84 VAL A N 1
ATOM 636 C CA . VAL A 1 84 ? 0.136 0.006 9.433 1.00 84.69 84 VAL A CA 1
ATOM 637 C C . VAL A 1 84 ? 1.269 0.726 8.723 1.00 84.69 84 VAL A C 1
ATOM 639 O O . VAL A 1 84 ? 1.992 1.522 9.324 1.00 84.69 84 VAL A O 1
ATOM 642 N N . LEU A 1 85 ? 1.375 0.503 7.421 1.00 84.62 85 LEU A N 1
ATOM 643 C CA . LEU A 1 85 ? 2.277 1.259 6.568 1.00 84.62 85 LEU A CA 1
ATOM 644 C C . LEU A 1 85 ? 1.655 2.622 6.302 1.00 84.62 85 LEU A C 1
ATOM 646 O O . LEU A 1 85 ? 0.552 2.697 5.767 1.00 84.62 85 LEU A O 1
ATOM 650 N N . SER A 1 86 ? 2.344 3.693 6.680 1.00 81.50 86 SER A N 1
ATOM 651 C CA . SER A 1 86 ? 1.883 5.061 6.443 1.00 81.50 86 SER A CA 1
ATOM 652 C C . SER A 1 86 ? 2.829 5.755 5.476 1.00 81.50 86 SER A C 1
ATOM 654 O O . SER A 1 86 ? 4.025 5.875 5.737 1.00 81.50 86 SER A O 1
ATOM 656 N N . CYS A 1 87 ? 2.293 6.207 4.350 1.00 76.88 87 CYS A N 1
ATOM 657 C CA . CYS A 1 87 ? 3.016 6.995 3.369 1.00 76.88 87 CYS A CA 1
ATOM 658 C C . CYS A 1 87 ? 2.668 8.468 3.584 1.00 76.88 87 CYS A C 1
ATOM 660 O O . CYS A 1 87 ? 1.563 8.914 3.269 1.00 76.88 87 CYS A O 1
ATOM 662 N N . HIS A 1 88 ? 3.617 9.222 4.134 1.00 66.69 88 HIS A N 1
ATOM 663 C CA . HIS A 1 88 ? 3.494 10.667 4.276 1.00 66.69 88 HIS A CA 1
ATOM 664 C C . HIS A 1 88 ? 4.082 11.337 3.034 1.00 66.69 88 HIS A C 1
ATOM 666 O O . HIS A 1 88 ? 5.257 11.150 2.719 1.00 66.69 88 HIS A O 1
ATOM 672 N N . SER A 1 89 ? 3.275 12.122 2.324 1.00 58.47 89 SER A N 1
ATOM 673 C CA . SER A 1 89 ? 3.791 13.105 1.371 1.00 58.47 89 SER A CA 1
ATOM 674 C C . SER A 1 89 ? 3.839 14.476 2.037 1.00 58.47 89 SER A C 1
ATOM 676 O O . SER A 1 89 ? 2.887 14.837 2.725 1.00 58.47 89 SER A O 1
ATOM 678 N N . ASP A 1 90 ? 4.877 15.268 1.756 1.00 53.53 90 ASP A N 1
ATOM 679 C CA . ASP A 1 90 ? 5.012 16.661 2.227 1.00 53.53 90 ASP A CA 1
ATOM 680 C C . ASP A 1 90 ? 3.806 17.556 1.856 1.00 53.53 90 ASP A C 1
ATOM 682 O O . ASP A 1 90 ? 3.576 18.600 2.467 1.00 53.53 90 ASP A O 1
ATOM 686 N N . ALA A 1 91 ? 2.984 17.135 0.886 1.00 51.56 91 ALA A N 1
ATOM 687 C CA . ALA A 1 91 ? 1.698 17.749 0.575 1.00 51.56 91 ALA A CA 1
ATOM 688 C C . ALA A 1 91 ? 0.601 17.301 1.570 1.00 51.56 91 ALA A C 1
ATOM 690 O O . ALA A 1 91 ? 0.043 16.206 1.497 1.00 51.56 91 ALA A O 1
ATOM 691 N N . GLN A 1 92 ? 0.292 18.209 2.488 1.00 47.28 92 GLN A N 1
ATOM 692 C CA . GLN A 1 92 ? -0.556 18.147 3.685 1.00 47.28 92 GLN A CA 1
ATOM 693 C C . GLN A 1 92 ? -2.025 17.635 3.597 1.00 47.28 92 GLN A C 1
ATOM 695 O O . GLN A 1 92 ? -2.862 18.124 4.352 1.00 47.28 92 GLN A O 1
ATOM 700 N N . SER A 1 93 ? -2.442 16.677 2.757 1.00 45.28 93 SER A N 1
ATOM 701 C CA . SER A 1 93 ? -3.881 16.284 2.773 1.00 45.28 93 SER A CA 1
ATOM 702 C C . SER A 1 93 ? -4.272 14.831 2.527 1.00 45.28 93 SER A C 1
ATOM 704 O O . SER A 1 93 ? -5.455 14.517 2.650 1.00 45.28 93 SER A O 1
ATOM 706 N N . ALA A 1 94 ? -3.340 13.917 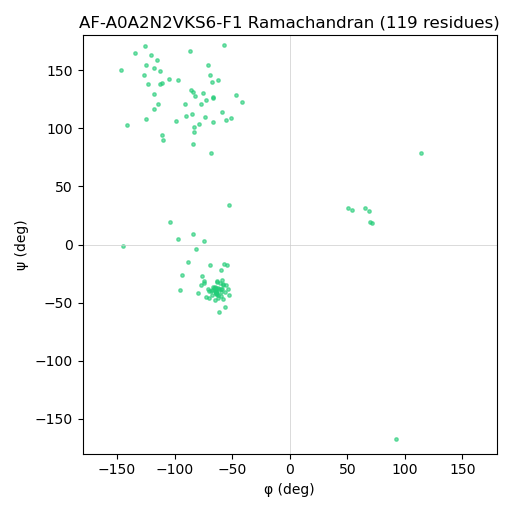2.276 1.00 53.88 94 ALA A N 1
ATOM 707 C CA . ALA A 1 94 ? -3.680 12.498 2.216 1.00 53.88 94 ALA A CA 1
ATOM 708 C C . ALA A 1 94 ? -2.566 11.664 2.846 1.00 53.88 94 ALA A C 1
ATOM 710 O O . ALA A 1 94 ? -1.514 11.468 2.247 1.00 53.88 94 ALA A O 1
ATOM 711 N N . GLU A 1 95 ? -2.793 11.200 4.076 1.00 69.00 95 GLU A N 1
ATOM 712 C CA . GLU A 1 95 ? -2.037 10.068 4.604 1.00 69.00 95 GLU A CA 1
ATOM 713 C C . GLU A 1 95 ? -2.567 8.823 3.905 1.00 69.00 95 GLU A C 1
ATOM 715 O O . GLU A 1 95 ? -3.709 8.417 4.131 1.00 69.00 95 GLU A O 1
ATOM 720 N N . ASP A 1 96 ? -1.761 8.232 3.031 1.00 77.31 96 ASP A N 1
ATOM 721 C CA . ASP A 1 96 ? -2.087 6.940 2.448 1.00 77.31 96 ASP A CA 1
ATOM 722 C C . ASP A 1 96 ? -1.611 5.863 3.425 1.00 77.31 96 ASP A C 1
ATOM 724 O O . ASP A 1 96 ? -0.415 5.715 3.677 1.00 77.31 96 ASP A O 1
ATOM 728 N N . SER A 1 97 ? -2.558 5.141 4.026 1.00 85.44 97 SER A N 1
ATOM 729 C CA . SER A 1 97 ? -2.256 4.055 4.962 1.00 85.44 97 SER A CA 1
ATOM 730 C C . SER A 1 97 ? -2.624 2.707 4.358 1.00 85.44 97 SER A C 1
ATOM 732 O O . SER A 1 97 ? -3.694 2.566 3.757 1.00 85.44 97 SER A O 1
ATOM 734 N N . PHE A 1 98 ? -1.774 1.708 4.568 1.00 86.62 98 PHE A N 1
ATOM 735 C CA . PHE A 1 98 ? -1.970 0.340 4.107 1.00 86.62 98 PHE A CA 1
ATOM 736 C C . PHE A 1 98 ? -1.828 -0.635 5.263 1.00 86.62 98 PHE A C 1
ATOM 738 O O . PHE A 1 98 ? -1.002 -0.455 6.156 1.00 86.62 98 PHE A O 1
ATOM 745 N N . ILE A 1 99 ? -2.614 -1.699 5.202 1.00 87.00 99 ILE A N 1
ATOM 746 C CA . ILE A 1 99 ? -2.494 -2.859 6.080 1.00 87.00 99 ILE A CA 1
ATOM 747 C C . ILE A 1 99 ? -2.348 -4.110 5.234 1.00 87.00 99 ILE A C 1
ATOM 749 O O . ILE A 1 99 ? -2.810 -4.158 4.091 1.00 87.00 99 ILE A O 1
ATOM 753 N N . GLU A 1 100 ? -1.723 -5.142 5.787 1.00 87.00 100 GLU A N 1
ATOM 754 C CA . GLU A 1 100 ? -1.743 -6.440 5.124 1.00 87.00 100 GLU A CA 1
ATOM 755 C C . GLU A 1 100 ? -3.179 -6.968 5.014 1.00 87.00 100 GLU A C 1
ATOM 757 O O . GLU A 1 100 ? -3.996 -6.835 5.930 1.00 87.00 100 GLU A O 1
ATOM 762 N N . ARG A 1 101 ? -3.496 -7.608 3.886 1.00 83.50 101 ARG A N 1
ATOM 763 C CA . ARG A 1 101 ? -4.835 -8.152 3.632 1.00 83.50 101 ARG A CA 1
ATOM 764 C C . ARG A 1 101 ? -5.273 -9.160 4.680 1.00 83.50 101 ARG A C 1
ATOM 766 O O . ARG A 1 101 ? -6.456 -9.216 4.994 1.00 83.50 101 ARG A O 1
ATOM 773 N N . HIS A 1 102 ? -4.346 -9.941 5.228 1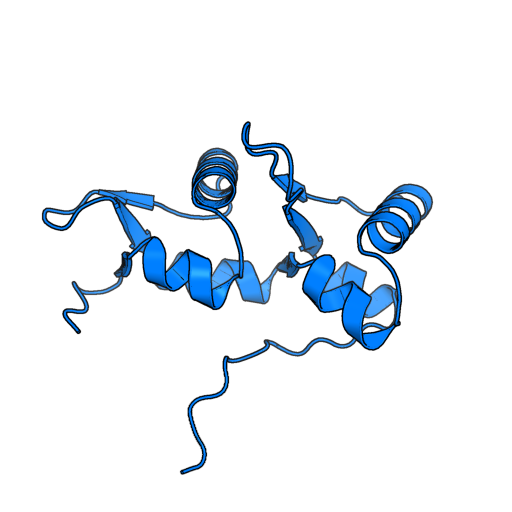.00 82.69 102 HIS A N 1
ATOM 774 C CA . HIS A 1 102 ? -4.683 -10.916 6.257 1.00 82.69 102 HIS A CA 1
ATOM 775 C C . HIS A 1 102 ? -5.214 -10.242 7.532 1.00 82.69 102 HIS A C 1
ATOM 777 O O . HIS A 1 102 ? -6.200 -10.708 8.096 1.00 82.69 102 HIS A O 1
ATOM 783 N N . HIS A 1 103 ? -4.670 -9.082 7.910 1.00 82.38 103 HIS A N 1
ATOM 784 C CA . HIS A 1 103 ? -5.213 -8.268 8.995 1.00 82.38 103 HIS A CA 1
ATOM 785 C C . HIS A 1 103 ? -6.571 -7.650 8.633 1.00 82.38 103 HIS A C 1
ATOM 787 O O . HIS A 1 103 ? -7.490 -7.664 9.447 1.00 82.38 103 HIS A O 1
ATOM 793 N N . ALA A 1 104 ? -6.753 -7.185 7.391 1.00 77.81 104 ALA A N 1
ATOM 794 C CA . ALA A 1 104 ? -8.060 -6.707 6.925 1.00 77.81 104 ALA A CA 1
ATOM 795 C C . ALA A 1 104 ? -9.146 -7.805 6.996 1.00 77.81 104 ALA A C 1
ATOM 797 O O . ALA A 1 104 ? -10.283 -7.530 7.386 1.00 77.81 104 ALA A O 1
ATOM 798 N N . MET A 1 105 ? -8.789 -9.058 6.684 1.00 79.25 105 MET A N 1
ATOM 799 C CA . MET A 1 105 ? -9.685 -10.211 6.832 1.00 79.25 105 MET A CA 1
ATOM 800 C C . MET A 1 105 ? -10.055 -10.468 8.296 1.00 79.25 105 MET A C 1
ATOM 802 O O . MET A 1 105 ? -11.226 -10.717 8.580 1.00 79.25 105 MET A O 1
ATOM 806 N N . LEU A 1 106 ? -9.097 -10.363 9.224 1.00 75.31 106 LEU A N 1
ATOM 807 C CA . LEU A 1 106 ? -9.349 -10.511 10.665 1.00 75.31 106 LEU A CA 1
ATOM 808 C C . LEU A 1 106 ? -10.299 -9.432 11.209 1.00 75.31 106 LEU A C 1
ATOM 810 O O . LEU A 1 106 ? -11.111 -9.715 12.084 1.00 75.31 106 LEU A O 1
ATOM 814 N N . LEU A 1 107 ? -10.277 -8.229 10.630 1.00 72.62 107 LEU A N 1
ATOM 815 C CA . LEU A 1 107 ? -11.233 -7.152 10.924 1.00 72.62 107 LEU A CA 1
ATOM 816 C C . LEU A 1 107 ? -12.631 -7.388 10.315 1.00 72.62 107 LEU A C 1
ATOM 818 O O . LEU A 1 107 ? -13.519 -6.534 10.406 1.00 72.62 107 LEU A O 1
ATOM 822 N N . GLY A 1 108 ? -12.847 -8.535 9.664 1.00 68.38 108 GLY A N 1
ATOM 823 C CA . GLY A 1 108 ? -14.096 -8.865 8.986 1.00 68.38 108 GLY A CA 1
ATOM 824 C C . GLY A 1 108 ? -14.374 -7.942 7.800 1.00 68.38 108 GLY A C 1
ATOM 825 O O . GLY A 1 108 ? -15.538 -7.618 7.533 1.00 68.38 108 GLY A O 1
ATOM 826 N N . ILE A 1 109 ? -13.317 -7.463 7.131 1.00 66.75 109 ILE A N 1
ATOM 827 C CA . ILE A 1 109 ? -13.399 -6.616 5.942 1.00 66.75 109 ILE A CA 1
ATOM 828 C C . ILE A 1 109 ? -12.899 -7.423 4.749 1.00 66.75 109 ILE A C 1
ATOM 830 O O . ILE A 1 109 ? -11.706 -7.503 4.460 1.00 66.75 109 ILE A O 1
ATOM 834 N N . TYR A 1 110 ? -13.846 -8.039 4.045 1.00 60.41 110 TYR A N 1
ATOM 835 C CA . TYR A 1 110 ? -13.567 -8.787 2.828 1.00 60.41 110 TYR A CA 1
ATOM 836 C C . TYR A 1 110 ? -13.514 -7.822 1.639 1.00 60.41 110 TYR A C 1
ATOM 838 O O . TYR A 1 110 ? -14.507 -7.599 0.954 1.00 60.41 110 TYR A O 1
ATOM 846 N N . ASN A 1 111 ? -12.345 -7.232 1.392 1.00 55.88 111 ASN A N 1
ATOM 847 C CA . ASN A 1 111 ? -12.027 -6.740 0.057 1.00 55.88 111 ASN A CA 1
ATOM 848 C C . ASN A 1 111 ? -11.345 -7.898 -0.672 1.00 55.88 111 ASN A C 1
ATOM 850 O O . ASN A 1 111 ? -10.216 -8.259 -0.339 1.00 55.88 111 ASN A O 1
ATOM 854 N N . GLY A 1 112 ? -12.007 -8.486 -1.673 1.00 50.66 112 GLY A N 1
ATOM 855 C CA . GLY A 1 112 ? -11.304 -9.270 -2.694 1.00 50.66 112 GLY A CA 1
ATOM 856 C C . GLY A 1 112 ? -10.243 -8.401 -3.387 1.00 50.66 112 GLY A C 1
ATOM 857 O O . GLY A 1 112 ? -10.160 -7.195 -3.119 1.00 50.66 112 GLY A O 1
ATOM 858 N N . PRO A 1 113 ? -9.360 -8.948 -4.234 1.00 48.03 113 PRO A N 1
ATOM 859 C CA . PRO A 1 113 ? -8.594 -8.099 -5.134 1.00 48.03 113 PRO A CA 1
ATOM 860 C C . PRO A 1 113 ? -9.603 -7.279 -5.941 1.00 48.03 113 PRO A C 1
ATOM 862 O O . PRO A 1 113 ? -10.348 -7.826 -6.751 1.00 48.03 113 PRO A O 1
ATOM 865 N N . SER A 1 114 ? -9.704 -5.985 -5.636 1.00 46.66 114 SER A N 1
ATOM 866 C CA . SER A 1 114 ? -10.519 -5.035 -6.378 1.00 46.66 114 SER A CA 1
ATOM 867 C C . SER A 1 114 ? -9.858 -4.865 -7.738 1.00 46.66 114 SER A C 1
ATOM 869 O O . SER A 1 114 ? -9.111 -3.918 -7.956 1.00 46.66 114 SER A O 1
ATOM 871 N N . PHE A 1 115 ? -10.069 -5.828 -8.632 1.00 39.78 115 PHE A N 1
ATOM 872 C CA . PHE A 1 115 ? -9.804 -5.633 -10.042 1.00 39.78 115 PHE A CA 1
ATOM 873 C C . PHE A 1 115 ? -10.673 -4.457 -10.465 1.00 39.78 115 PHE A C 1
ATOM 875 O O . PHE A 1 115 ? -11.902 -4.513 -10.374 1.00 39.78 115 PHE A O 1
ATOM 882 N N . GLY A 1 116 ? -10.013 -3.361 -10.833 1.00 35.50 116 GLY A N 1
ATOM 883 C CA . GLY A 1 116 ? -10.664 -2.215 -11.434 1.00 35.50 116 GLY A CA 1
ATOM 884 C C . GLY A 1 116 ? -11.608 -2.696 -12.528 1.00 35.50 116 GLY A C 1
ATOM 885 O O . GLY A 1 116 ? -11.251 -3.494 -13.392 1.00 35.50 116 GLY A O 1
ATOM 886 N N . VAL A 1 117 ? -12.839 -2.223 -12.423 1.00 38.72 117 VAL A N 1
ATOM 887 C CA . VAL A 1 117 ? -13.902 -2.377 -13.401 1.00 38.72 117 VAL A CA 1
ATOM 888 C C . VAL A 1 11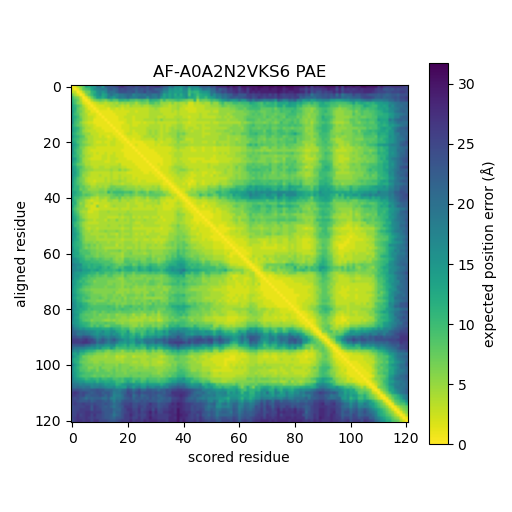7 ? -13.376 -1.955 -14.780 1.00 38.72 117 VAL A C 1
ATOM 890 O O . VAL A 1 117 ? -13.176 -0.774 -15.037 1.00 38.72 117 VAL A O 1
ATOM 893 N N . LEU A 1 118 ? -13.172 -2.924 -15.669 1.00 36.59 118 LEU A N 1
ATOM 894 C CA . LEU A 1 118 ? -13.303 -2.767 -17.119 1.00 36.59 118 LEU A CA 1
ATOM 895 C C . LEU A 1 118 ? -14.558 -3.581 -17.452 1.00 36.59 118 LEU A C 1
ATOM 897 O O . LEU A 1 118 ? -14.520 -4.803 -17.466 1.00 36.59 118 LEU A O 1
ATOM 901 N N . GLY A 1 119 ? -15.749 -2.994 -17.434 1.00 28.12 119 GLY A N 1
ATOM 902 C CA . GLY A 1 119 ? -16.230 -2.125 -18.499 1.00 28.12 119 GLY A CA 1
ATOM 903 C C . GLY A 1 119 ? -17.417 -2.839 -19.143 1.00 28.12 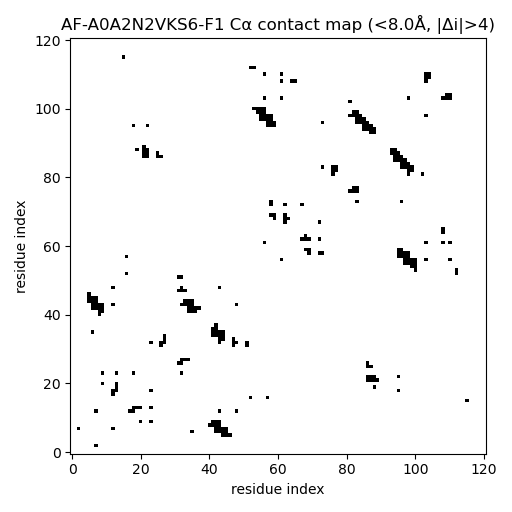119 GLY A C 1
ATOM 904 O O . GLY A 1 119 ? -17.262 -3.498 -20.162 1.00 28.12 119 GLY A O 1
ATOM 905 N N . ALA A 1 120 ? -18.578 -2.778 -18.488 1.00 31.83 120 ALA A N 1
ATOM 906 C CA . ALA A 1 120 ? -19.850 -3.087 -19.125 1.00 31.83 120 ALA A CA 1
ATOM 907 C C . ALA A 1 120 ? -20.311 -1.822 -19.856 1.00 31.83 120 ALA A C 1
ATOM 909 O O . ALA A 1 120 ? -20.777 -0.879 -19.215 1.00 31.83 120 ALA A O 1
ATOM 910 N N . ALA A 1 121 ? -20.113 -1.800 -21.171 1.00 32.47 121 ALA A N 1
ATOM 911 C CA . ALA A 1 121 ? -20.863 -1.007 -22.140 1.00 32.47 121 ALA A CA 1
ATOM 912 C C . ALA A 1 121 ? -20.698 -1.659 -23.516 1.00 32.47 121 ALA A C 1
ATOM 914 O O . ALA A 1 121 ? -19.532 -1.899 -23.902 1.00 32.47 121 ALA A O 1
#

Radius of gyration: 15.01 Å; Cα contacts (8 Å, |Δi|>4): 153; chains: 1; bounding box: 35×29×45 Å

Sequence (121 aa):
MQKVANSVSIEHIQQELGINQGAIVALDKAGLLELVCSDFGTRITDASLQRFPARYASCRQVSKPKSMAQKELVALCKELQTEVLSCHSDAQSAEDSFIERHHAMLLGIYNGPSFGVLGAA

Secondary structure (DSSP, 8-state):
---BTTEEEHHHHHHHH---HHHHHHHHHTTSS-EEEETTEEEEEHHHHHHHHHHEEEHHHHHGGGT--HHHHHHHHHHTT--EEEE--SSTT--EEEEEHHHHHHTT-------------

Foldseek 3Di:
DDDPDFWDAPVVVCVLQVDDPQLVVVCCVVVLWPWDQDPVGIITGNVSVVRNLQFKDWLCVQQVVVVHDSVVSVVVCVVVVFDKDWRDDPPPDDTTIMGTVVVSVVVVRDDDSPPD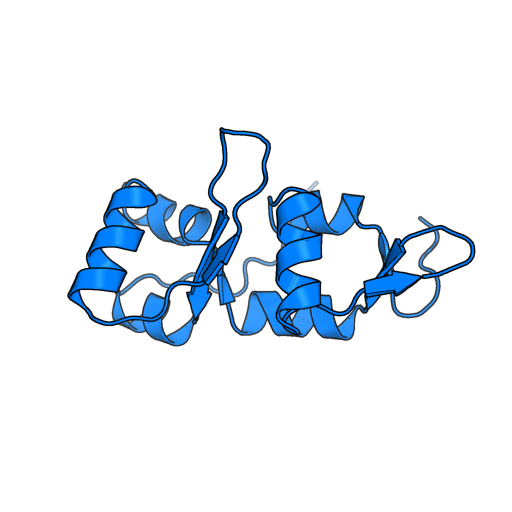DPDDD

Solvent-accessible surface area (backbone atoms only — not comparable to full-atom values): 7210 Å² total; per-residue (Å²): 134,87,72,54,89,66,37,43,52,55,72,55,47,30,66,73,73,68,45,55,71,50,34,54,53,48,33,32,76,68,68,58,37,48,75,43,82,48,102,86,44,64,23,34,32,48,68,33,64,55,50,35,59,70,46,34,37,48,35,64,67,58,17,54,87,70,79,42,54,44,68,57,50,53,49,50,32,55,77,69,73,45,73,68,50,72,28,76,36,96,64,92,80,60,79,50,40,31,31,45,41,70,60,39,46,73,72,72,41,85,74,66,82,79,70,75,86,82,74,95,125

Mean predicted aligned error: 9.43 Å